Protein AF-A0A415ZKG6-F1 (afdb_monomer_lite)

pLDDT: mean 84.82, std 11.33, range [47.25, 97.62]

Structure (mmCIF, N/CA/C/O backbone):
data_AF-A0A415ZKG6-F1
#
_entry.id   AF-A0A415ZKG6-F1
#
loop_
_atom_site.group_PDB
_atom_site.id
_atom_site.type_symbol
_atom_site.label_atom_id
_atom_site.label_alt_id
_atom_site.label_comp_id
_atom_site.label_asym_id
_atom_site.label_entity_id
_atom_site.label_seq_id
_atom_site.pdbx_PDB_ins_code
_atom_site.Cartn_x
_atom_site.Cartn_y
_atom_site.Cartn_z
_atom_site.occupancy
_atom_site.B_iso_or_equiv
_atom_site.auth_seq_id
_atom_site.auth_comp_id
_atom_site.auth_asym_id
_atom_site.auth_atom_id
_atom_site.pdbx_PDB_model_num
ATOM 1 N N . MET A 1 1 ? 4.457 -7.618 -29.902 1.00 51.00 1 MET A N 1
ATOM 2 C CA . MET A 1 1 ? 4.113 -7.244 -28.510 1.00 51.00 1 MET A CA 1
ATOM 3 C C . MET A 1 1 ? 5.243 -7.467 -27.505 1.00 51.00 1 MET A C 1
ATOM 5 O O . MET A 1 1 ? 5.682 -6.489 -26.926 1.00 51.00 1 MET A O 1
ATOM 9 N N . LYS A 1 2 ? 5.796 -8.680 -27.326 1.00 61.81 2 LYS A N 1
ATOM 10 C CA . LYS A 1 2 ? 6.786 -8.965 -26.253 1.00 61.81 2 LYS A CA 1
ATOM 11 C C . LYS A 1 2 ? 8.113 -8.174 -26.290 1.00 61.81 2 LYS A C 1
ATOM 13 O O . LYS A 1 2 ? 8.768 -8.069 -25.261 1.00 61.81 2 LYS A O 1
ATOM 18 N N . ARG A 1 3 ? 8.549 -7.654 -27.445 1.00 65.88 3 ARG A N 1
ATOM 19 C CA . ARG A 1 3 ? 9.832 -6.926 -27.570 1.00 65.88 3 ARG A CA 1
ATOM 20 C C . ARG A 1 3 ? 9.743 -5.468 -27.107 1.00 65.88 3 ARG A C 1
ATOM 22 O O . ARG A 1 3 ? 10.688 -4.989 -26.495 1.00 65.88 3 ARG A O 1
ATOM 29 N N . GLU A 1 4 ? 8.612 -4.813 -27.361 1.00 70.00 4 GLU A N 1
ATOM 30 C CA . GLU A 1 4 ? 8.400 -3.403 -27.008 1.00 70.00 4 GLU A CA 1
ATOM 31 C C . GLU A 1 4 ? 8.212 -3.233 -25.498 1.00 70.00 4 GLU A C 1
ATOM 33 O O . GLU A 1 4 ? 8.915 -2.447 -24.874 1.00 70.00 4 GLU A O 1
ATOM 38 N N . LEU A 1 5 ? 7.386 -4.087 -24.886 1.00 67.31 5 LEU A N 1
ATOM 39 C CA . LEU A 1 5 ? 7.178 -4.113 -23.434 1.00 67.31 5 LEU A CA 1
ATOM 40 C C . LEU A 1 5 ? 8.479 -4.356 -22.653 1.00 67.31 5 LEU A C 1
ATOM 42 O O . LEU A 1 5 ? 8.726 -3.721 -21.635 1.00 67.31 5 LEU A O 1
ATOM 46 N N . LYS A 1 6 ? 9.363 -5.230 -23.155 1.00 73.69 6 LYS A N 1
ATOM 47 C CA . LYS A 1 6 ? 10.682 -5.465 -22.541 1.00 73.69 6 LYS A CA 1
ATOM 48 C C . LYS A 1 6 ? 11.605 -4.250 -22.620 1.00 73.69 6 LYS A C 1
ATOM 50 O O . LYS A 1 6 ? 12.440 -4.071 -21.740 1.00 73.69 6 LYS A O 1
ATOM 55 N N . LYS A 1 7 ? 11.504 -3.458 -23.688 1.00 80.06 7 LYS A N 1
ATOM 56 C CA . LYS A 1 7 ? 12.289 -2.232 -23.846 1.00 80.06 7 LYS A CA 1
ATOM 57 C C . LYS A 1 7 ? 11.784 -1.156 -22.880 1.00 80.06 7 LYS A C 1
ATOM 59 O O . LYS A 1 7 ? 12.588 -0.610 -22.137 1.00 80.06 7 LYS A O 1
ATOM 64 N N . GLN A 1 8 ? 10.467 -0.956 -22.829 1.00 75.81 8 GLN A N 1
ATOM 65 C CA . GLN A 1 8 ? 9.815 -0.027 -21.902 1.00 75.81 8 GLN A CA 1
ATOM 66 C C . GLN A 1 8 ? 10.107 -0.370 -20.436 1.00 75.81 8 GLN A C 1
ATOM 68 O O . GLN A 1 8 ? 10.462 0.515 -19.667 1.00 75.81 8 GLN A O 1
ATOM 73 N N . LEU A 1 9 ? 10.051 -1.654 -20.057 1.00 77.62 9 LEU A N 1
ATOM 74 C CA . LEU A 1 9 ? 10.433 -2.104 -18.713 1.00 77.62 9 LEU A CA 1
ATOM 75 C C . LEU A 1 9 ? 11.864 -1.682 -18.355 1.00 77.62 9 LEU A C 1
ATOM 77 O O . LEU A 1 9 ? 12.083 -1.095 -17.302 1.00 77.62 9 LEU A O 1
ATOM 81 N N . LYS A 1 10 ? 12.837 -1.925 -19.241 1.00 81.81 10 LYS A N 1
ATOM 82 C CA . LYS A 1 10 ? 14.233 -1.537 -18.987 1.00 81.81 10 LYS A CA 1
ATOM 83 C C . LYS A 1 10 ? 14.407 -0.027 -18.836 1.00 81.81 10 LYS A C 1
ATOM 85 O O . LYS A 1 10 ? 15.197 0.411 -18.007 1.00 81.81 10 LYS A O 1
ATOM 90 N N . GLU A 1 11 ? 13.691 0.761 -19.635 1.00 84.69 11 GLU A N 1
ATOM 91 C CA . GLU A 1 11 ? 13.703 2.224 -19.534 1.00 84.69 11 GLU A CA 1
ATOM 92 C C . GLU A 1 11 ? 13.110 2.695 -18.196 1.00 84.69 11 GLU A C 1
ATOM 94 O O . GLU A 1 11 ? 13.699 3.550 -17.538 1.00 84.69 11 GLU A O 1
ATOM 99 N N . LEU A 1 12 ? 12.005 2.088 -17.745 1.00 81.69 12 LEU A N 1
ATOM 100 C CA . LEU A 1 12 ? 11.383 2.378 -16.449 1.00 81.69 12 LEU A CA 1
ATOM 101 C C . LEU A 1 12 ? 12.273 1.967 -15.267 1.00 81.69 12 LEU A C 1
ATOM 103 O O . LEU A 1 12 ? 12.449 2.756 -14.343 1.00 81.69 12 LEU A O 1
ATOM 107 N N . GLN A 1 13 ? 12.894 0.785 -15.311 1.00 83.25 13 GLN A N 1
ATOM 108 C CA . GLN A 1 13 ? 13.848 0.330 -14.289 1.00 83.25 13 GLN A CA 1
ATOM 109 C C . GLN A 1 13 ? 15.066 1.253 -14.185 1.00 83.25 13 GLN A C 1
ATOM 111 O O . GLN A 1 13 ? 15.547 1.525 -13.088 1.00 83.25 13 GLN A O 1
ATOM 116 N N . ALA A 1 14 ? 15.555 1.761 -15.320 1.00 86.06 14 ALA A N 1
ATOM 117 C CA . ALA A 1 14 ? 16.654 2.718 -15.341 1.00 86.06 14 ALA A CA 1
ATOM 118 C C . ALA A 1 14 ? 16.239 4.101 -14.809 1.00 86.06 14 ALA A C 1
ATOM 120 O O . ALA A 1 14 ? 17.027 4.752 -14.127 1.00 86.06 14 ALA A O 1
ATOM 121 N N . ALA A 1 15 ? 15.017 4.552 -15.113 1.00 85.56 15 ALA A N 1
ATOM 122 C CA . ALA A 1 15 ? 14.493 5.839 -14.655 1.00 85.56 15 ALA A CA 1
ATOM 123 C C . ALA A 1 15 ? 14.139 5.847 -13.157 1.00 85.56 15 ALA A C 1
ATOM 125 O O . ALA A 1 15 ? 14.268 6.883 -12.504 1.00 85.56 15 ALA A O 1
ATOM 126 N N . TYR A 1 16 ? 13.712 4.703 -12.616 1.00 84.44 16 TYR A N 1
ATOM 127 C CA . TYR A 1 16 ? 13.250 4.551 -11.235 1.00 84.44 16 TYR A CA 1
ATOM 128 C C . TYR A 1 16 ? 14.003 3.421 -10.521 1.00 84.44 16 TYR A C 1
ATOM 130 O O . TYR A 1 16 ? 13.415 2.381 -10.199 1.00 84.44 16 TYR A O 1
ATOM 138 N N . PRO A 1 17 ? 15.314 3.602 -10.272 1.00 78.25 17 PRO A N 1
ATOM 139 C CA . PRO A 1 17 ? 16.099 2.606 -9.562 1.00 78.25 17 PRO A CA 1
ATOM 140 C C . PRO A 1 17 ? 15.516 2.392 -8.158 1.00 78.25 17 PRO A C 1
ATOM 142 O O . PRO A 1 17 ? 15.133 3.346 -7.484 1.00 78.25 17 PRO A O 1
ATOM 145 N N . ASN A 1 18 ? 15.471 1.139 -7.701 1.00 81.94 18 ASN A N 1
ATOM 146 C CA . ASN A 1 18 ? 14.907 0.718 -6.406 1.00 81.94 18 ASN A CA 1
ATOM 147 C C . ASN A 1 18 ? 13.372 0.775 -6.286 1.00 81.94 18 ASN A C 1
ATOM 149 O O . ASN A 1 18 ? 12.842 0.610 -5.187 1.00 81.94 18 ASN A O 1
ATOM 153 N N . SER A 1 19 ? 12.631 0.992 -7.377 1.00 81.88 19 SER A N 1
ATOM 154 C CA . SER A 1 19 ? 11.177 0.819 -7.343 1.00 81.88 19 SER A CA 1
ATOM 155 C C . SER A 1 19 ? 10.795 -0.664 -7.287 1.00 81.88 19 SER A C 1
ATOM 157 O O . SER A 1 19 ? 11.250 -1.466 -8.099 1.00 81.88 19 SER A O 1
ATOM 159 N N . TYR A 1 20 ? 9.898 -1.011 -6.361 1.00 80.62 20 TYR A N 1
ATOM 160 C CA . TYR A 1 20 ? 9.322 -2.356 -6.252 1.00 80.62 20 TYR A CA 1
ATOM 161 C C . TYR A 1 20 ? 8.254 -2.641 -7.320 1.00 80.62 20 TYR A C 1
ATOM 163 O O . TYR A 1 20 ? 7.836 -3.785 -7.475 1.00 80.62 20 TYR A O 1
ATOM 171 N N . MET A 1 21 ? 7.831 -1.622 -8.074 1.00 77.38 21 MET A N 1
ATOM 172 C CA . MET A 1 21 ? 6.844 -1.758 -9.147 1.00 77.38 21 MET A CA 1
ATOM 173 C C . MET A 1 21 ? 7.411 -2.440 -10.395 1.00 77.38 21 MET A C 1
ATOM 175 O O . MET A 1 21 ? 6.643 -2.897 -11.230 1.00 77.38 21 MET A O 1
ATOM 179 N N . PHE A 1 22 ? 8.734 -2.525 -10.564 1.00 77.19 22 PHE A N 1
ATOM 180 C CA . PHE A 1 22 ? 9.338 -3.037 -11.800 1.00 77.19 22 PHE A CA 1
ATOM 181 C C . PHE A 1 22 ? 10.301 -4.210 -11.539 1.00 77.19 22 PHE A C 1
ATOM 183 O O . PHE A 1 22 ? 11.513 -4.054 -11.718 1.00 77.19 22 PHE A O 1
ATOM 190 N N . PRO A 1 23 ? 9.794 -5.385 -11.116 1.00 69.25 23 PRO A N 1
ATOM 191 C CA . PRO A 1 23 ? 10.637 -6.529 -10.776 1.00 69.25 23 PRO A CA 1
ATOM 192 C C . PRO A 1 23 ? 11.382 -7.098 -11.994 1.00 69.25 23 PRO A C 1
ATOM 194 O O . PRO A 1 23 ? 10.896 -7.063 -13.127 1.00 69.25 23 PRO A O 1
ATOM 197 N N . ASP A 1 24 ? 12.557 -7.681 -11.741 1.00 65.38 24 ASP A N 1
ATOM 198 C CA . ASP A 1 24 ? 13.449 -8.253 -12.765 1.00 65.38 24 ASP A CA 1
ATOM 199 C C . ASP A 1 24 ? 12.815 -9.399 -13.568 1.00 65.38 24 ASP A C 1
ATOM 201 O O . ASP A 1 24 ? 13.162 -9.626 -14.730 1.00 65.38 24 ASP A O 1
ATOM 205 N N . GLU A 1 25 ? 11.861 -10.109 -12.962 1.00 65.75 25 GLU A N 1
ATOM 206 C CA . GLU A 1 25 ? 11.149 -11.238 -13.572 1.00 65.75 25 GLU A CA 1
ATOM 207 C C . GLU A 1 25 ? 10.160 -10.800 -14.671 1.00 65.75 25 GLU A C 1
ATOM 209 O O . GLU A 1 25 ? 9.732 -11.618 -15.490 1.00 65.75 25 GLU A O 1
ATOM 214 N N . GLY A 1 26 ? 9.874 -9.496 -14.761 1.00 62.44 26 GLY A N 1
ATOM 215 C CA . GLY A 1 26 ? 9.021 -8.888 -15.776 1.00 62.44 26 GLY A CA 1
ATOM 216 C C . GLY A 1 26 ? 7.785 -8.209 -15.194 1.00 62.44 26 GLY A C 1
ATOM 217 O O . GLY A 1 26 ? 7.382 -8.462 -14.065 1.00 62.44 26 GLY A O 1
ATOM 218 N N . LEU A 1 27 ? 7.162 -7.345 -15.998 1.00 65.12 27 LEU A N 1
ATOM 219 C CA . LEU A 1 27 ? 5.881 -6.739 -15.645 1.00 65.12 27 LEU A CA 1
ATOM 220 C C . LEU A 1 27 ? 4.749 -7.704 -15.971 1.00 65.12 27 LEU A C 1
ATOM 222 O O . LEU A 1 27 ? 4.626 -8.142 -17.121 1.00 65.12 27 LEU A O 1
ATOM 226 N N . ASP A 1 28 ? 3.906 -7.989 -14.984 1.00 72.50 28 ASP A N 1
ATOM 227 C CA . ASP A 1 28 ? 2.578 -8.515 -15.264 1.00 72.50 28 ASP A CA 1
ATOM 228 C C . ASP A 1 28 ? 1.655 -7.385 -15.769 1.00 72.50 28 ASP A C 1
ATOM 230 O O . ASP A 1 28 ? 1.915 -6.191 -15.589 1.00 72.50 28 ASP A O 1
ATOM 234 N N . GLU A 1 29 ? 0.589 -7.758 -16.474 1.00 75.12 29 GLU A N 1
ATOM 235 C CA . GLU A 1 29 ? -0.346 -6.800 -17.075 1.00 75.12 29 GLU A CA 1
ATOM 236 C C . GLU A 1 29 ? -1.065 -5.948 -16.012 1.00 75.12 29 GLU A C 1
ATOM 238 O O . GLU A 1 29 ? -1.303 -4.760 -16.232 1.00 75.12 29 GLU A O 1
ATOM 243 N N . ALA A 1 30 ? -1.336 -6.508 -14.829 1.00 77.44 30 ALA A N 1
ATOM 244 C CA . ALA A 1 30 ? -1.983 -5.793 -13.732 1.00 77.44 30 ALA A CA 1
ATOM 245 C C . ALA A 1 30 ? -1.086 -4.677 -13.171 1.00 77.44 30 ALA A C 1
ATOM 247 O O . ALA A 1 30 ? -1.547 -3.560 -12.954 1.00 77.44 30 ALA A O 1
ATOM 248 N N . CYS A 1 31 ? 0.207 -4.943 -13.022 1.00 77.38 31 CYS A N 1
ATOM 249 C CA . CYS A 1 31 ? 1.228 -3.994 -12.608 1.00 77.38 31 CYS A CA 1
ATOM 250 C C . CYS A 1 31 ? 1.358 -2.842 -13.610 1.00 77.38 31 CYS A C 1
ATOM 252 O O . CYS A 1 31 ? 1.374 -1.677 -13.215 1.00 77.38 31 CYS A O 1
ATOM 254 N N . ILE A 1 32 ? 1.359 -3.149 -14.913 1.00 76.44 32 ILE A N 1
ATOM 255 C CA . ILE A 1 32 ? 1.371 -2.130 -15.974 1.00 76.44 32 ILE A CA 1
ATOM 256 C C . ILE A 1 32 ? 0.144 -1.223 -15.861 1.00 76.44 32 ILE A C 1
ATOM 258 O O . ILE A 1 32 ? 0.274 0.002 -15.898 1.00 76.44 32 ILE A O 1
ATOM 262 N N . HIS A 1 33 ? -1.047 -1.805 -15.712 1.00 78.25 33 HIS A N 1
ATOM 263 C CA . HIS A 1 33 ? -2.278 -1.033 -15.576 1.00 78.25 33 HIS A CA 1
ATOM 264 C C . HIS A 1 33 ? -2.290 -0.175 -14.312 1.00 78.25 33 HIS A C 1
ATOM 266 O O . HIS A 1 33 ? -2.643 1.001 -14.387 1.00 78.25 33 HIS A O 1
ATOM 272 N N . TYR A 1 34 ? -1.860 -0.734 -13.184 1.00 82.38 34 TYR A N 1
ATOM 273 C CA . TYR A 1 34 ? -1.768 -0.029 -11.911 1.00 82.38 34 TYR A CA 1
ATOM 274 C C . TYR A 1 34 ? -0.789 1.150 -11.989 1.00 82.38 34 TYR A C 1
ATOM 276 O O . TYR A 1 34 ? -1.114 2.261 -11.573 1.00 82.38 34 TYR A O 1
ATOM 284 N N . PHE A 1 35 ? 0.382 0.936 -12.597 1.00 79.88 35 PHE A N 1
ATOM 285 C CA . PHE A 1 35 ? 1.371 1.983 -12.838 1.00 79.88 35 PHE A CA 1
ATOM 286 C C . PHE A 1 35 ? 0.811 3.112 -13.706 1.00 79.88 35 PHE A C 1
ATOM 288 O O . PHE A 1 35 ? 0.929 4.284 -13.348 1.00 79.88 35 PHE A O 1
ATOM 295 N N . TYR A 1 36 ? 0.189 2.781 -14.839 1.00 76.25 36 TYR A N 1
ATOM 296 C CA . TYR A 1 36 ? -0.333 3.799 -15.746 1.00 76.25 36 TYR A CA 1
ATOM 297 C C . TYR A 1 36 ? -1.523 4.563 -15.160 1.00 76.25 36 TYR A C 1
ATOM 299 O O . TYR A 1 36 ? -1.559 5.787 -15.293 1.00 76.25 36 TYR A O 1
ATOM 307 N N . ASP A 1 37 ? -2.463 3.891 -14.488 1.00 79.12 37 ASP A N 1
ATOM 308 C CA . ASP A 1 37 ? -3.582 4.569 -13.820 1.00 79.12 37 ASP A CA 1
ATOM 309 C C . ASP A 1 37 ? -3.096 5.471 -12.675 1.00 79.12 37 ASP A C 1
ATOM 311 O O . ASP A 1 37 ? -3.493 6.635 -12.584 1.00 79.12 37 ASP A O 1
ATOM 315 N N . GLY A 1 38 ? -2.166 4.975 -11.855 1.00 74.81 38 GLY A N 1
ATOM 316 C CA . GLY A 1 38 ? -1.603 5.725 -10.738 1.00 74.81 38 GLY A CA 1
ATOM 317 C C . GLY A 1 38 ? -0.748 6.924 -11.163 1.00 74.81 38 GLY A C 1
ATOM 318 O O . GLY A 1 38 ? -0.826 7.979 -10.541 1.00 74.81 38 GLY A O 1
ATOM 319 N N . LEU A 1 39 ? 0.059 6.808 -12.223 1.00 71.88 39 LEU A N 1
ATOM 320 C CA . LEU A 1 39 ? 1.015 7.861 -12.597 1.00 71.88 39 LEU A CA 1
ATOM 321 C C . LEU A 1 39 ? 0.495 8.827 -13.669 1.00 71.88 39 LEU A C 1
ATOM 323 O O . LEU A 1 39 ? 0.798 10.020 -13.640 1.00 71.88 39 LEU A O 1
ATOM 327 N N . LEU A 1 40 ? -0.234 8.309 -14.660 1.00 67.81 40 LEU A N 1
ATOM 328 C CA . LEU A 1 40 ? -0.698 9.078 -15.822 1.00 67.81 40 LEU A CA 1
ATOM 329 C C . LEU A 1 40 ? -2.215 9.283 -15.835 1.00 67.81 40 LEU A C 1
ATOM 331 O O . LEU A 1 40 ? -2.688 10.163 -16.555 1.00 67.81 40 LEU A O 1
ATOM 335 N N . GLY A 1 41 ? -2.953 8.487 -15.061 1.00 69.88 41 GLY A N 1
ATOM 336 C CA . GLY A 1 41 ? -4.397 8.577 -14.896 1.00 69.88 41 GLY A CA 1
ATOM 337 C C . GLY A 1 41 ? -4.797 9.378 -13.660 1.00 69.88 41 GLY A C 1
ATOM 338 O O . GLY A 1 41 ? -4.298 10.476 -13.408 1.00 69.88 41 GLY A O 1
ATOM 339 N N . SER A 1 42 ? -5.725 8.818 -12.891 1.00 65.81 42 SER A N 1
ATOM 340 C CA . SER A 1 42 ? -6.380 9.480 -11.758 1.00 65.81 42 SER A CA 1
ATOM 341 C C . SER A 1 42 ? -5.426 9.851 -10.615 1.00 65.81 42 SER A C 1
ATOM 343 O O . SER A 1 42 ? -5.684 10.798 -9.874 1.00 65.81 42 SER A O 1
ATOM 345 N N . GLY A 1 43 ? -4.288 9.165 -10.491 1.00 62.50 43 GLY A N 1
ATOM 346 C CA . GLY A 1 43 ? -3.296 9.485 -9.469 1.00 62.50 43 GLY A CA 1
ATOM 347 C C . GLY A 1 43 ? -2.407 10.701 -9.783 1.00 62.50 43 GLY A C 1
ATOM 348 O O . GLY A 1 43 ? -1.885 11.339 -8.863 1.00 62.50 43 GLY A O 1
ATOM 349 N N . LYS A 1 44 ? -2.305 11.105 -11.059 1.00 72.25 44 LYS A N 1
ATOM 350 C CA . LYS A 1 44 ? -1.519 12.275 -11.494 1.00 72.25 44 LYS A CA 1
ATOM 351 C C . LYS A 1 44 ? -1.998 13.575 -10.847 1.00 72.25 44 LYS A C 1
ATOM 353 O O . LYS A 1 44 ? -1.189 14.451 -10.544 1.00 72.25 44 LYS A O 1
ATOM 358 N N . GLU A 1 45 ? -3.303 13.692 -10.618 1.00 77.50 45 GLU A N 1
ATOM 359 C CA . GLU A 1 45 ? -3.936 14.868 -10.005 1.00 77.50 45 GLU A CA 1
ATOM 360 C C . GLU A 1 45 ? -3.429 15.139 -8.581 1.00 77.50 45 GLU A C 1
ATOM 362 O O . GLU A 1 45 ? -3.507 16.267 -8.097 1.00 77.50 45 GLU A O 1
ATOM 367 N N . TYR A 1 46 ? -2.852 14.125 -7.933 1.00 77.19 46 TYR A N 1
ATOM 368 C CA . TYR A 1 46 ? -2.345 14.196 -6.566 1.00 77.19 46 TYR A CA 1
ATOM 369 C C . TYR A 1 46 ? -0.819 14.359 -6.488 1.00 77.19 46 TYR A C 1
ATOM 371 O O . TYR A 1 46 ? -0.268 14.381 -5.386 1.00 77.19 46 TYR A O 1
ATOM 379 N N . GLY A 1 47 ? -0.131 14.497 -7.631 1.00 78.00 47 GLY A N 1
ATOM 380 C CA . GLY A 1 47 ? 1.316 14.737 -7.684 1.00 78.00 47 GLY A CA 1
ATOM 381 C C . GLY A 1 47 ? 2.163 13.579 -7.152 1.00 78.00 47 GLY A C 1
ATOM 382 O O . GLY A 1 47 ? 3.251 13.817 -6.633 1.00 78.00 47 GLY A O 1
ATOM 383 N N . MET A 1 48 ? 1.655 12.346 -7.241 1.00 81.88 48 MET A N 1
ATOM 384 C CA . MET A 1 48 ? 2.340 11.157 -6.733 1.00 81.88 48 MET A CA 1
ATOM 385 C C . MET A 1 48 ? 3.594 10.824 -7.547 1.00 81.88 48 MET A C 1
ATOM 387 O O . MET A 1 48 ? 3.604 10.893 -8.778 1.00 81.88 48 MET A O 1
ATOM 391 N N . SER A 1 49 ? 4.647 10.423 -6.843 1.00 85.62 49 SER A N 1
ATOM 392 C CA . SER A 1 49 ? 5.852 9.831 -7.414 1.00 85.62 49 SER A CA 1
ATOM 393 C C . SER A 1 49 ? 5.689 8.321 -7.620 1.00 85.62 49 SER A C 1
ATOM 395 O O . SER A 1 49 ? 4.779 7.684 -7.093 1.00 85.62 49 SER A O 1
ATOM 397 N N . VAL A 1 50 ? 6.626 7.708 -8.349 1.00 84.19 50 VAL A N 1
ATOM 398 C CA . VAL A 1 50 ? 6.697 6.239 -8.474 1.00 84.19 50 VAL A CA 1
ATOM 399 C C . VAL A 1 50 ? 6.899 5.555 -7.116 1.00 84.19 50 VAL A C 1
ATOM 401 O O . VAL A 1 50 ? 6.436 4.436 -6.917 1.00 84.19 50 VAL A O 1
ATOM 404 N N . TYR A 1 51 ? 7.562 6.214 -6.164 1.00 87.00 51 TYR A N 1
ATOM 405 C CA . TYR A 1 51 ? 7.788 5.648 -4.834 1.00 87.00 51 TYR A CA 1
ATOM 406 C C . TYR A 1 51 ? 6.520 5.671 -3.980 1.00 87.00 51 TYR A C 1
ATOM 408 O O . TYR A 1 51 ? 6.239 4.677 -3.314 1.00 87.00 51 TYR A O 1
ATOM 416 N N . ASP A 1 52 ? 5.699 6.720 -4.108 1.00 88.81 52 ASP A N 1
ATOM 417 C CA . ASP A 1 52 ? 4.359 6.744 -3.508 1.00 88.81 52 ASP A CA 1
ATOM 418 C C . ASP A 1 52 ? 3.510 5.581 -4.039 1.00 88.81 52 ASP A C 1
ATOM 420 O O . ASP A 1 52 ? 2.775 4.950 -3.284 1.00 88.81 52 ASP A O 1
ATOM 424 N N . LEU A 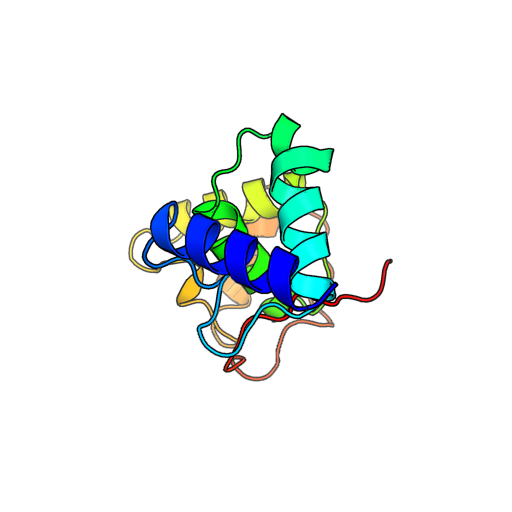1 53 ? 3.643 5.239 -5.329 1.00 88.56 53 LEU A N 1
ATOM 425 C CA . LEU A 1 53 ? 2.941 4.089 -5.902 1.00 88.56 53 LEU A CA 1
ATOM 426 C C . LEU A 1 53 ? 3.395 2.757 -5.294 1.00 88.56 53 LEU A C 1
ATOM 428 O O . LEU A 1 53 ? 2.534 1.909 -5.067 1.00 88.56 53 LEU A O 1
ATOM 432 N N . ASN A 1 54 ? 4.688 2.574 -4.983 1.00 89.44 54 ASN A N 1
ATOM 433 C CA . ASN A 1 54 ? 5.157 1.373 -4.275 1.00 89.44 54 ASN A CA 1
ATOM 434 C C . ASN A 1 54 ? 4.470 1.254 -2.905 1.00 89.44 54 ASN A C 1
ATOM 436 O O . ASN A 1 54 ? 3.945 0.200 -2.550 1.00 89.44 54 ASN A O 1
ATOM 440 N N . GLU A 1 55 ? 4.482 2.343 -2.136 1.00 92.38 55 GLU A N 1
ATOM 441 C CA . GLU A 1 55 ? 3.944 2.391 -0.774 1.00 92.38 55 GLU A CA 1
ATOM 442 C C . GLU A 1 55 ? 2.428 2.192 -0.761 1.00 92.38 55 GLU A C 1
ATOM 444 O O . GLU A 1 55 ? 1.900 1.418 0.038 1.00 92.38 55 GLU A O 1
ATOM 449 N N . ILE A 1 56 ? 1.722 2.818 -1.701 1.00 92.50 56 ILE A N 1
ATOM 450 C CA . ILE A 1 56 ? 0.277 2.658 -1.854 1.00 92.50 56 ILE A CA 1
ATOM 451 C C . ILE A 1 56 ? -0.073 1.246 -2.331 1.00 92.50 56 ILE A C 1
ATOM 453 O O . ILE A 1 56 ? -1.022 0.653 -1.819 1.00 92.50 56 ILE A O 1
ATOM 457 N N . ALA A 1 57 ? 0.688 0.668 -3.267 1.00 91.25 57 ALA A N 1
ATOM 458 C CA . ALA A 1 57 ? 0.474 -0.714 -3.694 1.00 91.25 57 ALA A CA 1
ATOM 459 C C . ALA A 1 57 ? 0.656 -1.687 -2.524 1.00 91.25 57 ALA A C 1
ATOM 461 O O . ALA A 1 57 ? -0.139 -2.615 -2.348 1.00 91.25 57 ALA A O 1
ATOM 462 N N . TRP A 1 58 ? 1.644 -1.439 -1.667 1.00 94.38 58 TRP A N 1
ATOM 463 C CA . TRP A 1 58 ? 1.839 -2.213 -0.451 1.00 94.38 58 TRP A CA 1
ATOM 464 C C . TRP A 1 58 ? 0.696 -2.043 0.559 1.00 94.38 58 TRP A C 1
ATOM 466 O O . TRP A 1 58 ? 0.176 -3.039 1.064 1.00 94.38 58 TRP A O 1
ATOM 476 N N . LEU A 1 59 ? 0.226 -0.815 0.799 1.00 94.69 5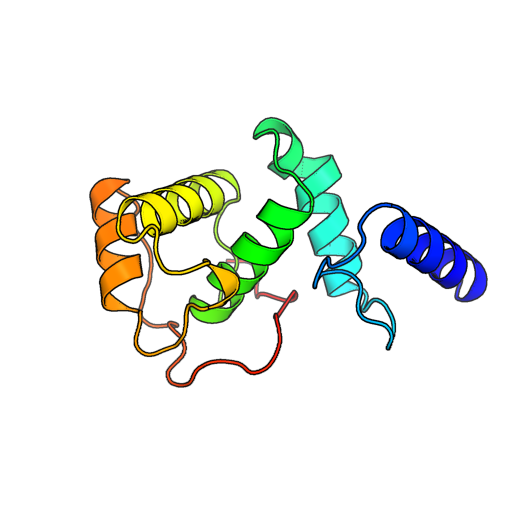9 LEU A N 1
ATOM 477 C CA . LEU A 1 59 ? -0.948 -0.568 1.645 1.00 94.69 59 LEU A CA 1
ATOM 478 C C . LEU A 1 59 ? -2.192 -1.280 1.112 1.00 94.69 59 LEU A C 1
ATOM 480 O O . LEU A 1 59 ? -2.870 -1.961 1.875 1.00 94.69 59 LEU A O 1
ATOM 484 N N . ASN A 1 60 ? -2.461 -1.191 -0.190 1.00 94.00 60 ASN A N 1
ATOM 485 C CA . ASN A 1 60 ? -3.569 -1.901 -0.833 1.00 94.00 60 ASN A CA 1
ATOM 486 C C . ASN A 1 60 ? -3.422 -3.423 -0.684 1.00 94.00 60 ASN A C 1
ATOM 488 O O . ASN A 1 60 ? -4.399 -4.124 -0.425 1.00 94.00 60 ASN A O 1
ATOM 492 N N . THR A 1 61 ? -2.190 -3.933 -0.762 1.00 93.88 61 THR A N 1
ATOM 493 C CA . THR A 1 61 ? -1.882 -5.351 -0.524 1.00 93.88 61 THR A CA 1
ATOM 494 C C . THR A 1 61 ? -2.231 -5.768 0.907 1.00 93.88 61 THR A C 1
ATOM 496 O O . THR A 1 61 ? -2.844 -6.815 1.103 1.00 93.88 61 THR A O 1
ATOM 499 N N . LEU A 1 62 ? -1.906 -4.942 1.907 1.00 95.69 62 LEU A N 1
ATOM 500 C CA . LEU A 1 62 ? -2.270 -5.193 3.305 1.00 95.69 62 LEU A CA 1
ATOM 501 C C . LEU A 1 62 ? -3.773 -5.044 3.566 1.00 95.69 62 LEU A C 1
ATOM 503 O O . LEU A 1 62 ? -4.324 -5.803 4.360 1.00 95.69 62 LEU A O 1
ATOM 507 N N . MET A 1 63 ? -4.439 -4.095 2.905 1.00 95.06 63 MET A N 1
ATOM 508 C CA . MET A 1 63 ? -5.889 -3.897 2.995 1.00 95.06 63 MET A CA 1
ATOM 509 C C . MET A 1 63 ? -6.678 -5.012 2.298 1.00 95.06 63 MET A C 1
ATOM 511 O O . MET A 1 63 ? -7.819 -5.273 2.672 1.00 95.06 63 MET A O 1
ATOM 515 N N . GLY A 1 64 ? -6.086 -5.663 1.295 1.00 92.88 64 GLY A N 1
ATOM 516 C CA . GLY A 1 64 ? -6.726 -6.703 0.490 1.00 92.88 64 GLY A CA 1
ATOM 517 C C . GLY A 1 64 ? -7.662 -6.169 -0.601 1.00 92.88 64 GLY A C 1
ATOM 518 O O . GLY A 1 64 ? -8.405 -6.954 -1.190 1.00 92.88 64 GLY A O 1
ATOM 519 N N . TYR A 1 65 ? -7.653 -4.858 -0.863 1.00 91.88 65 TYR A N 1
ATOM 520 C CA . TYR A 1 65 ? -8.406 -4.195 -1.933 1.00 91.88 65 TYR A CA 1
ATOM 521 C C . TYR A 1 65 ? -7.753 -2.858 -2.316 1.00 91.88 65 TYR A C 1
ATOM 523 O O . TYR A 1 65 ? -6.959 -2.303 -1.554 1.00 91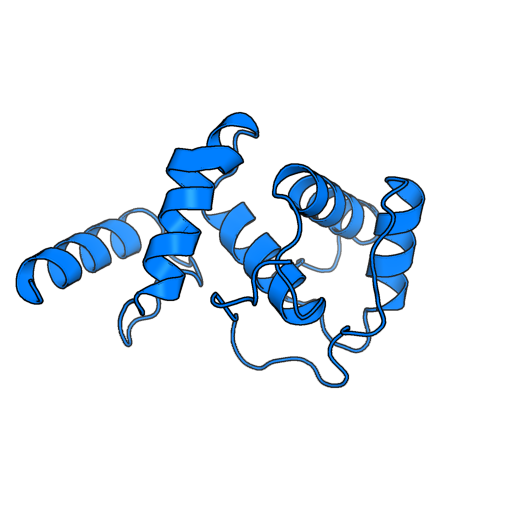.88 65 TYR A O 1
ATOM 531 N N . GLN A 1 66 ? -8.101 -2.329 -3.494 1.00 90.62 66 GLN A N 1
ATOM 532 C CA . GLN A 1 66 ? -7.592 -1.041 -3.963 1.00 90.62 66 GLN A CA 1
ATOM 533 C C . GLN A 1 66 ? -8.366 0.114 -3.320 1.00 90.62 66 GLN A C 1
ATOM 535 O O . GLN A 1 66 ? -9.568 0.277 -3.538 1.00 90.62 66 GLN A O 1
ATOM 540 N N . LEU A 1 67 ? -7.662 0.938 -2.546 1.00 90.69 67 LEU A N 1
ATOM 541 C CA . LEU A 1 67 ? -8.181 2.200 -2.035 1.00 90.69 67 LEU A CA 1
ATOM 542 C C . LEU A 1 67 ? -8.270 3.251 -3.156 1.00 90.69 67 LEU A C 1
ATOM 544 O O . LEU A 1 67 ? -7.434 3.251 -4.066 1.00 90.69 67 LEU A O 1
ATOM 548 N N . PRO A 1 68 ? -9.213 4.207 -3.075 1.00 90.25 68 PRO A N 1
ATOM 549 C CA . PRO A 1 68 ? -9.156 5.411 -3.896 1.00 90.25 68 PRO A CA 1
ATOM 550 C C . PRO A 1 68 ? -7.809 6.125 -3.718 1.00 90.25 68 PRO A C 1
ATOM 552 O O . PRO A 1 68 ? -7.351 6.304 -2.590 1.00 90.25 68 PRO A O 1
ATOM 555 N N . TRP A 1 69 ? -7.188 6.577 -4.812 1.00 88.38 69 TRP A N 1
ATOM 556 C CA . TRP A 1 69 ? -5.830 7.146 -4.796 1.00 88.38 69 TRP A CA 1
ATOM 557 C C . TRP A 1 69 ? -5.637 8.279 -3.786 1.00 88.38 69 TRP A C 1
ATOM 559 O O . TRP A 1 69 ? -4.638 8.313 -3.069 1.00 88.38 69 TRP A O 1
ATOM 569 N N . LYS A 1 70 ? -6.622 9.177 -3.685 1.00 89.44 70 LYS A N 1
ATOM 570 C CA . LYS A 1 70 ? -6.624 10.272 -2.710 1.00 89.44 70 LYS A CA 1
ATOM 571 C C . LYS A 1 70 ? -6.537 9.760 -1.274 1.00 89.44 70 LYS A C 1
ATOM 573 O O . LYS A 1 70 ? -5.733 10.257 -0.489 1.00 89.44 70 LYS A O 1
ATOM 578 N N . ASP A 1 71 ? -7.364 8.775 -0.946 1.00 93.06 71 ASP A N 1
ATOM 579 C CA . ASP A 1 71 ? -7.471 8.227 0.403 1.00 93.06 71 ASP A CA 1
ATOM 580 C C . ASP A 1 71 ? -6.226 7.410 0.744 1.00 93.06 71 ASP A C 1
ATOM 582 O O . ASP A 1 71 ? -5.702 7.521 1.849 1.00 93.06 71 ASP A O 1
ATOM 586 N N . ALA A 1 72 ? -5.700 6.655 -0.225 1.00 92.06 72 ALA A N 1
ATOM 587 C CA . ALA A 1 72 ? -4.466 5.901 -0.070 1.00 92.06 72 ALA A CA 1
ATOM 588 C C . ALA A 1 72 ? -3.260 6.813 0.199 1.00 92.06 72 ALA A C 1
ATOM 590 O O . ALA A 1 72 ? -2.451 6.520 1.075 1.00 92.06 72 ALA A O 1
ATOM 591 N N . LEU A 1 73 ? -3.165 7.945 -0.506 1.00 91.19 73 LEU A N 1
ATOM 592 C CA . LEU A 1 73 ? -2.098 8.922 -0.304 1.00 91.19 73 LEU A CA 1
ATOM 593 C C . LEU A 1 73 ? -2.201 9.620 1.060 1.00 91.19 73 LEU A C 1
ATOM 595 O O . LEU A 1 73 ? -1.187 9.808 1.731 1.00 91.19 73 LEU A O 1
ATOM 599 N N . LEU A 1 74 ? -3.413 9.991 1.490 1.00 93.25 74 LEU A N 1
ATOM 600 C CA . LEU A 1 74 ? -3.642 10.549 2.828 1.00 93.25 74 LEU A CA 1
ATOM 601 C C . LEU A 1 74 ? -3.279 9.539 3.919 1.00 93.25 74 LEU A C 1
ATOM 603 O O . LEU A 1 74 ? -2.613 9.894 4.890 1.00 93.25 74 LEU A O 1
ATOM 607 N N . LEU A 1 75 ? -3.681 8.281 3.737 1.00 94.94 75 LEU A N 1
ATOM 608 C CA . LEU A 1 75 ? -3.379 7.203 4.667 1.00 94.94 75 LEU A CA 1
ATOM 609 C C . LEU A 1 75 ? -1.875 6.921 4.742 1.00 94.94 75 LEU A C 1
ATOM 611 O O . LEU A 1 75 ? -1.362 6.760 5.845 1.00 94.94 75 LEU A O 1
ATOM 615 N N . ASN A 1 76 ? -1.178 6.895 3.599 1.00 93.06 76 ASN A N 1
ATOM 616 C CA . ASN A 1 76 ? 0.275 6.728 3.523 1.00 93.06 76 ASN A CA 1
ATOM 617 C C . ASN A 1 76 ? 0.992 7.799 4.361 1.00 93.06 76 ASN A C 1
ATOM 619 O O . ASN A 1 76 ? 1.710 7.481 5.309 1.00 93.06 76 ASN A O 1
ATOM 623 N N . ARG A 1 77 ? 0.697 9.075 4.083 1.00 92.19 77 ARG A N 1
ATOM 624 C CA . ARG A 1 77 ? 1.288 10.210 4.807 1.00 92.19 77 ARG A CA 1
ATOM 625 C C . ARG A 1 77 ? 1.009 10.143 6.303 1.00 92.19 77 ARG A C 1
ATOM 627 O O . ARG A 1 77 ? 1.921 10.304 7.097 1.00 92.19 77 ARG A O 1
ATOM 634 N N . GLU A 1 78 ? -0.226 9.853 6.698 1.00 95.75 78 GLU A N 1
ATOM 635 C CA . GLU A 1 78 ? -0.573 9.756 8.116 1.00 95.75 78 GLU A CA 1
ATOM 636 C C . GLU A 1 78 ? 0.117 8.572 8.815 1.00 95.75 78 GLU A C 1
ATOM 638 O O . GLU A 1 78 ? 0.495 8.682 9.979 1.00 95.75 78 GLU A O 1
ATOM 643 N N . CYS A 1 79 ? 0.321 7.442 8.128 1.00 94.19 79 CYS A N 1
ATOM 644 C CA . CYS A 1 79 ? 1.091 6.327 8.689 1.00 94.19 79 CYS A CA 1
ATOM 645 C C . CYS A 1 79 ? 2.540 6.739 8.980 1.00 94.19 79 CYS A C 1
ATOM 647 O O . CYS A 1 79 ? 3.060 6.380 10.037 1.00 94.19 79 CYS A O 1
ATOM 649 N N . TRP A 1 80 ? 3.151 7.514 8.080 1.00 91.06 80 TRP A N 1
ATOM 650 C CA . TRP A 1 80 ? 4.483 8.084 8.276 1.00 91.06 80 TRP A CA 1
ATOM 651 C C . TRP A 1 80 ? 4.527 9.089 9.435 1.00 91.06 80 TRP A C 1
ATOM 653 O O . TRP A 1 80 ? 5.418 9.013 10.275 1.00 91.06 80 TRP A O 1
ATOM 663 N N . GLU A 1 81 ? 3.548 9.993 9.530 1.00 92.62 81 GLU A N 1
ATOM 664 C CA . GLU A 1 81 ? 3.472 10.984 10.617 1.00 92.62 81 GLU A CA 1
ATOM 665 C C . GLU A 1 81 ? 3.265 10.340 11.996 1.00 92.62 81 GLU A C 1
ATOM 667 O O . GLU A 1 81 ? 3.814 10.793 12.998 1.00 92.62 81 GLU A O 1
ATOM 672 N N . LEU A 1 82 ? 2.494 9.253 12.072 1.00 92.00 82 LEU A N 1
ATOM 673 C CA . LEU A 1 82 ? 2.290 8.525 13.325 1.00 92.00 82 LEU A CA 1
ATOM 674 C C . LEU A 1 82 ? 3.511 7.705 13.749 1.00 92.00 82 LEU A C 1
ATOM 676 O O . LEU A 1 82 ? 3.615 7.349 14.927 1.00 92.00 82 LEU A O 1
ATOM 680 N N . ASN A 1 83 ? 4.398 7.363 12.814 1.00 88.62 83 ASN A N 1
ATOM 681 C CA . ASN A 1 83 ? 5.603 6.604 13.108 1.00 88.62 83 ASN A CA 1
ATOM 682 C C . ASN A 1 83 ? 6.704 6.846 12.064 1.00 88.62 83 ASN A C 1
ATOM 684 O O . ASN A 1 83 ? 6.873 6.073 11.124 1.00 88.62 83 ASN A O 1
ATOM 688 N N . HIS A 1 84 ? 7.510 7.882 12.294 1.00 84.81 84 HIS A N 1
ATOM 689 C CA . HIS A 1 84 ? 8.643 8.250 11.437 1.00 84.81 84 HIS A CA 1
ATOM 690 C C . HIS A 1 84 ? 9.786 7.219 11.408 1.00 84.81 84 HIS A C 1
ATOM 692 O O . HIS A 1 84 ? 10.765 7.408 10.688 1.00 84.81 84 HIS A O 1
ATOM 698 N N . GLU A 1 85 ? 9.709 6.162 12.219 1.00 82.12 85 GLU A N 1
ATOM 699 C CA . GLU A 1 85 ? 10.729 5.114 12.291 1.00 82.12 85 GLU A CA 1
ATOM 700 C C . GLU A 1 85 ? 10.419 3.921 11.381 1.00 82.12 85 GLU A C 1
ATOM 702 O O . GLU A 1 85 ? 11.259 3.033 11.257 1.00 82.12 85 GLU A O 1
ATOM 707 N N . ILE A 1 86 ? 9.229 3.877 10.766 1.00 80.75 86 ILE A N 1
ATOM 708 C CA . ILE A 1 86 ? 8.816 2.769 9.903 1.00 80.75 86 ILE A CA 1
ATOM 709 C C . ILE A 1 86 ? 8.437 3.275 8.512 1.00 80.75 86 ILE A C 1
ATOM 711 O O . ILE A 1 86 ? 7.536 4.099 8.349 1.00 80.75 86 ILE A O 1
ATOM 715 N N . SER A 1 87 ? 9.108 2.757 7.482 1.00 86.44 87 SER A N 1
ATOM 716 C CA . SER A 1 87 ? 8.652 2.969 6.106 1.00 86.44 87 SER A CA 1
ATOM 717 C C . SER A 1 87 ? 7.313 2.264 5.907 1.00 86.44 87 SER A C 1
ATOM 719 O O . SER A 1 87 ? 7.074 1.188 6.460 1.00 86.44 87 SER A O 1
ATOM 721 N N . VAL A 1 88 ? 6.435 2.810 5.060 1.00 88.88 88 VAL A N 1
ATOM 722 C CA . VAL A 1 88 ? 5.186 2.117 4.727 1.00 88.88 88 VAL A CA 1
ATOM 723 C C . VAL A 1 88 ? 5.446 0.726 4.154 1.00 88.88 88 VAL A C 1
ATOM 725 O O . VAL A 1 88 ? 4.716 -0.202 4.492 1.00 88.88 88 VAL A O 1
ATOM 728 N N . LEU A 1 89 ? 6.536 0.530 3.408 1.00 91.69 89 LEU A N 1
ATOM 729 C CA . LEU A 1 89 ? 6.942 -0.781 2.887 1.00 91.69 89 LEU A CA 1
ATOM 730 C C . LEU A 1 89 ? 7.334 -1.797 3.977 1.00 91.69 89 LEU A C 1
ATOM 732 O O . LEU A 1 89 ? 7.378 -2.994 3.713 1.00 91.69 89 LEU A O 1
ATOM 736 N N . GLU A 1 90 ? 7.578 -1.350 5.209 1.00 92.75 90 GLU A N 1
ATOM 737 C CA . GLU A 1 90 ? 7.873 -2.201 6.370 1.00 92.75 90 GLU A CA 1
ATOM 738 C C . GLU A 1 90 ? 6.614 -2.527 7.196 1.00 92.75 90 GLU A C 1
ATOM 740 O O . GLU A 1 90 ? 6.656 -3.302 8.165 1.00 92.75 90 GLU A O 1
ATOM 745 N N . LEU A 1 91 ? 5.457 -1.968 6.816 1.00 94.56 91 LEU A N 1
ATOM 746 C CA . LEU A 1 91 ? 4.180 -2.348 7.406 1.00 94.56 91 LEU A CA 1
ATOM 747 C C . LEU A 1 91 ? 3.873 -3.823 7.128 1.00 94.56 91 LEU A C 1
ATOM 749 O O . LEU A 1 91 ? 4.303 -4.419 6.150 1.00 94.56 91 LEU A O 1
ATOM 753 N N . GLY A 1 92 ? 3.101 -4.428 8.023 1.00 95.44 92 GLY A N 1
ATOM 754 C CA . GLY A 1 92 ? 2.805 -5.855 7.991 1.00 95.44 92 GLY A CA 1
ATOM 755 C C . GLY A 1 92 ? 1.560 -6.155 8.806 1.00 95.44 92 GLY A C 1
ATOM 756 O O . GLY A 1 92 ? 0.970 -5.245 9.394 1.00 95.44 92 GLY A O 1
ATOM 757 N N . ALA A 1 93 ? 1.178 -7.429 8.907 1.00 95.88 93 ALA A N 1
ATOM 758 C CA . ALA A 1 93 ? -0.071 -7.825 9.566 1.00 95.88 93 ALA A CA 1
ATOM 759 C C . ALA A 1 93 ? -0.190 -7.289 11.007 1.00 95.88 93 ALA A C 1
ATOM 761 O O . ALA A 1 93 ? -1.255 -6.823 11.417 1.00 9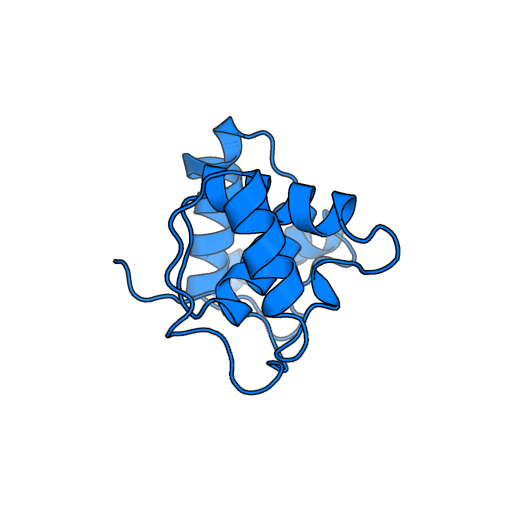5.88 93 ALA A O 1
ATOM 762 N N . LYS A 1 94 ? 0.931 -7.248 11.745 1.00 96.00 94 LYS A N 1
ATOM 763 C CA . LYS A 1 94 ? 1.006 -6.729 13.124 1.00 96.00 94 LYS A CA 1
ATOM 764 C C . LYS A 1 94 ? 0.697 -5.230 13.252 1.00 96.00 94 LYS A C 1
ATOM 766 O O . LYS A 1 94 ? 0.350 -4.766 14.334 1.00 96.00 94 LYS A O 1
ATOM 771 N N . HIS A 1 95 ? 0.809 -4.470 12.164 1.00 96.81 95 HIS A N 1
ATOM 772 C CA . HIS A 1 95 ? 0.681 -3.012 12.160 1.00 96.81 95 HIS A CA 1
ATOM 773 C C . HIS A 1 95 ? -0.752 -2.516 11.901 1.00 96.81 95 HIS A C 1
ATOM 775 O O . HIS A 1 95 ? -0.970 -1.311 11.791 1.00 96.81 95 HIS A O 1
ATOM 781 N N . LYS A 1 96 ? -1.754 -3.410 11.896 1.00 96.75 96 LYS A N 1
ATOM 782 C CA . LYS A 1 96 ? -3.177 -3.071 11.698 1.00 96.75 96 LYS A CA 1
ATOM 783 C C . LYS A 1 96 ? -3.643 -1.879 12.539 1.00 96.75 96 LYS A C 1
ATOM 785 O O . LYS A 1 96 ? -4.318 -0.986 12.040 1.00 96.75 96 LYS A O 1
ATOM 790 N N . LYS A 1 97 ? -3.262 -1.839 13.822 1.00 96.88 97 LYS A N 1
ATOM 791 C CA . LYS A 1 97 ? -3.680 -0.779 14.755 1.00 96.88 97 LYS A CA 1
ATOM 792 C C . LYS A 1 97 ? -3.147 0.605 14.362 1.00 96.88 97 LYS A C 1
ATOM 794 O O . LYS A 1 97 ? -3.852 1.595 14.559 1.00 96.88 97 LYS A O 1
ATOM 799 N N . LEU A 1 98 ? -1.934 0.674 13.811 1.00 96.19 98 LEU A N 1
ATOM 800 C CA . LEU A 1 98 ? -1.345 1.924 13.328 1.00 96.19 98 LEU A CA 1
ATOM 801 C C . LEU A 1 98 ? -2.159 2.459 12.148 1.00 96.19 98 LEU A C 1
ATOM 803 O O . LEU A 1 98 ? -2.620 3.595 12.194 1.00 96.19 98 LEU A O 1
ATOM 807 N N . VAL A 1 99 ? -2.461 1.602 11.170 1.00 96.62 99 VAL A N 1
ATOM 808 C CA . VAL A 1 99 ? -3.242 1.989 9.983 1.00 96.62 99 VAL A CA 1
ATOM 809 C C . VAL A 1 99 ? -4.690 2.344 10.337 1.00 96.62 99 VAL A C 1
ATOM 811 O O . VAL A 1 99 ? -5.234 3.312 9.815 1.00 96.62 99 VAL A O 1
ATOM 814 N N . MET A 1 100 ? -5.310 1.642 11.292 1.00 97.38 100 MET A N 1
ATOM 815 C CA . MET A 1 100 ? -6.628 2.025 11.819 1.00 97.38 100 MET A CA 1
ATOM 816 C C . MET A 1 100 ? -6.611 3.408 12.481 1.00 97.38 100 MET A C 1
ATOM 818 O O . MET A 1 100 ? -7.567 4.173 12.347 1.00 97.38 100 MET A O 1
ATOM 822 N N . THR A 1 101 ? -5.537 3.733 13.204 1.00 97.38 101 THR A N 1
ATOM 823 C CA . THR A 1 101 ? -5.374 5.050 13.834 1.00 97.38 101 THR A CA 1
ATOM 824 C C . THR A 1 101 ? -5.198 6.132 12.773 1.00 97.38 101 THR A C 1
ATOM 826 O O . THR A 1 101 ? -5.887 7.149 12.832 1.00 97.38 101 THR A O 1
ATOM 829 N N . ALA A 1 102 ? -4.374 5.870 11.756 1.00 96.94 102 ALA A N 1
ATOM 830 C CA . ALA A 1 102 ? -4.180 6.768 10.626 1.00 96.94 102 ALA A CA 1
ATOM 831 C C . ALA A 1 102 ? -5.497 7.050 9.881 1.00 96.94 102 ALA A C 1
ATOM 833 O O . ALA A 1 102 ? -5.887 8.202 9.687 1.00 96.94 102 ALA A O 1
ATOM 834 N N . ALA A 1 103 ? -6.255 5.997 9.556 1.00 97.31 103 ALA A N 1
ATOM 835 C CA . ALA A 1 103 ? -7.561 6.119 8.913 1.00 97.31 103 ALA A CA 1
ATOM 836 C C . ALA A 1 103 ? -8.533 6.967 9.746 1.00 97.31 103 ALA A C 1
ATOM 838 O O . ALA A 1 103 ? -9.228 7.829 9.208 1.00 97.31 103 ALA A O 1
ATOM 839 N N . LYS A 1 104 ? -8.545 6.783 11.073 1.00 97.31 104 LYS A N 1
ATOM 840 C CA . LYS A 1 104 ? -9.380 7.574 11.984 1.00 97.31 104 LYS A CA 1
ATOM 841 C C . LYS A 1 104 ? -8.992 9.056 11.986 1.00 97.31 104 LYS A C 1
ATOM 843 O O . LYS A 1 104 ? -9.888 9.898 11.931 1.00 97.31 104 LYS A O 1
ATOM 848 N N . ASN A 1 105 ? -7.699 9.378 12.034 1.00 97.62 105 ASN A N 1
ATOM 849 C CA . ASN A 1 105 ? -7.214 10.764 12.018 1.00 97.62 105 ASN A CA 1
ATOM 850 C C . ASN A 1 105 ? -7.594 11.479 10.716 1.00 97.62 105 ASN A C 1
ATOM 852 O O . ASN A 1 105 ? -8.061 12.618 10.742 1.00 97.62 105 ASN A O 1
ATOM 856 N N . GLN A 1 106 ? -7.511 10.760 9.598 1.00 96.81 106 GLN A N 1
ATOM 857 C CA . GLN A 1 106 ? -7.900 11.247 8.275 1.00 96.81 106 GLN A CA 1
ATOM 858 C C . GLN A 1 106 ? -9.414 11.152 8.003 1.00 96.81 106 GLN A C 1
ATOM 860 O O . GLN A 1 106 ? -9.873 11.520 6.924 1.00 96.81 106 GLN A O 1
ATOM 865 N N . LYS A 1 107 ? -10.214 10.698 8.983 1.00 96.81 107 LYS A N 1
ATOM 866 C CA . LYS A 1 107 ? -11.675 10.506 8.878 1.00 96.81 107 LYS A CA 1
ATOM 867 C C . LYS A 1 107 ? -12.087 9.593 7.710 1.00 96.81 107 LYS A C 1
ATOM 869 O O . LYS A 1 107 ? -13.170 9.754 7.150 1.00 96.81 107 LYS A O 1
ATOM 874 N N . LEU A 1 108 ? -11.239 8.626 7.369 1.00 95.56 108 LEU A N 1
ATOM 875 C CA . LEU A 1 108 ? -11.484 7.632 6.329 1.00 95.56 108 LEU A CA 1
ATOM 876 C C . LEU A 1 108 ? -12.319 6.474 6.888 1.00 95.56 108 LEU A C 1
ATOM 878 O O . LEU A 1 108 ? -12.007 5.912 7.940 1.00 95.56 108 LEU A O 1
ATOM 882 N N . GLN A 1 109 ? -13.375 6.094 6.168 1.00 93.50 109 GLN A N 1
ATOM 883 C CA . GLN A 1 109 ? -14.184 4.915 6.481 1.00 93.50 109 GLN A CA 1
ATOM 884 C C . GLN A 1 109 ? -13.663 3.721 5.678 1.00 93.50 109 GLN A C 1
ATOM 886 O O . GLN A 1 109 ? -14.074 3.504 4.542 1.00 93.50 109 GLN A O 1
ATOM 891 N N . LEU A 1 110 ? -12.719 2.979 6.259 1.00 94.56 110 LEU A N 1
ATOM 892 C CA . LEU A 1 110 ? -12.076 1.833 5.611 1.00 94.56 110 LEU A CA 1
ATOM 893 C C . LEU A 1 110 ? -12.576 0.509 6.191 1.00 94.56 110 LEU A C 1
ATOM 895 O O . LEU A 1 110 ? -12.810 0.403 7.399 1.00 94.56 110 LEU A O 1
ATOM 899 N N . ASP A 1 111 ? -12.685 -0.511 5.340 1.00 93.69 111 ASP A N 1
ATOM 900 C CA . ASP A 1 111 ? -13.017 -1.865 5.768 1.00 93.69 111 ASP A CA 1
ATOM 901 C C . ASP A 1 111 ? -11.744 -2.644 6.113 1.00 93.69 111 ASP A C 1
ATOM 903 O O . ASP A 1 111 ? -10.957 -3.030 5.256 1.00 93.69 111 ASP A O 1
ATOM 907 N N . PHE A 1 112 ? -11.550 -2.915 7.399 1.00 95.62 112 PHE A N 1
ATOM 908 C CA . PHE A 1 112 ? -10.417 -3.696 7.887 1.00 95.62 112 PHE A CA 1
ATOM 909 C C . PHE A 1 112 ? -10.721 -5.197 8.018 1.00 95.62 112 PHE A C 1
ATOM 911 O O . PHE A 1 112 ? -9.903 -5.931 8.587 1.00 95.62 112 PHE A O 1
ATOM 918 N N . SER A 1 113 ? -11.877 -5.672 7.542 1.00 94.75 113 SER A N 1
ATOM 919 C CA . SER A 1 113 ? -12.236 -7.096 7.543 1.00 94.75 113 SER A CA 1
ATOM 920 C C . SER A 1 113 ? -11.319 -7.922 6.633 1.00 94.75 113 SER A C 1
ATOM 922 O O . SER A 1 113 ? -10.961 -9.043 6.987 1.00 94.75 113 SER A O 1
ATOM 924 N N . ARG A 1 114 ? -10.862 -7.325 5.522 1.00 93.88 114 ARG A N 1
ATOM 925 C CA . ARG A 1 114 ? -9.945 -7.918 4.530 1.00 93.88 114 ARG A CA 1
ATOM 926 C C . ARG A 1 114 ? -8.461 -7.731 4.854 1.00 93.88 114 ARG A C 1
ATOM 928 O O . ARG A 1 114 ? -7.613 -8.182 4.090 1.00 93.88 114 ARG A O 1
ATOM 935 N N . TRP A 1 115 ? -8.145 -7.083 5.978 1.00 96.31 115 TRP A N 1
ATOM 936 C CA . TRP A 1 115 ? -6.761 -6.844 6.380 1.00 96.31 115 TRP A CA 1
ATOM 937 C C . TRP A 1 115 ? -5.973 -8.154 6.477 1.00 96.31 115 TRP A C 1
ATOM 939 O O . TRP A 1 115 ? -6.437 -9.112 7.101 1.00 96.31 115 TRP A O 1
ATOM 949 N N . ALA A 1 116 ? -4.761 -8.160 5.928 1.00 95.19 116 ALA A N 1
ATOM 950 C CA . ALA A 1 116 ? -3.899 -9.330 5.872 1.00 95.19 116 ALA A CA 1
ATOM 951 C C . ALA A 1 116 ? -3.662 -9.953 7.262 1.00 95.19 116 ALA A C 1
ATOM 953 O O . ALA A 1 116 ? -3.244 -9.285 8.213 1.00 95.19 116 ALA A O 1
ATOM 954 N N . THR A 1 117 ? -3.915 -11.258 7.382 1.00 95.44 117 THR A N 1
ATOM 955 C CA . THR A 1 117 ? -3.692 -12.025 8.620 1.00 95.44 117 THR A CA 1
ATOM 956 C C . THR A 1 117 ? -2.216 -12.343 8.850 1.00 95.44 117 THR A C 1
ATOM 958 O O . THR A 1 117 ? -1.784 -12.475 9.992 1.00 95.44 117 THR A O 1
ATOM 961 N N . GLU A 1 118 ? -1.438 -12.417 7.772 1.00 96.31 118 GLU A N 1
ATOM 962 C CA . GLU A 1 118 ? 0.014 -12.595 7.762 1.00 96.31 118 GLU A CA 1
ATOM 963 C C . GLU A 1 118 ? 0.647 -11.521 6.874 1.00 96.31 118 GLU A C 1
ATOM 965 O O . GLU A 1 118 ? 0.003 -11.028 5.949 1.00 96.31 118 GLU A O 1
ATOM 970 N N . THR A 1 119 ? 1.892 -11.125 7.154 1.00 95.44 119 THR A N 1
ATOM 971 C CA . THR A 1 119 ? 2.588 -10.143 6.310 1.00 95.44 119 THR A CA 1
ATOM 972 C C . THR A 1 119 ? 2.851 -10.762 4.932 1.00 95.44 119 THR A C 1
ATOM 974 O O . THR A 1 119 ? 3.533 -11.789 4.866 1.00 95.44 119 THR A O 1
ATOM 977 N N . PRO A 1 120 ? 2.339 -10.165 3.841 1.00 92.69 120 PRO A N 1
ATOM 978 C CA . PRO A 1 120 ? 2.585 -10.651 2.488 1.00 92.69 120 PRO A CA 1
ATOM 979 C C . PRO A 1 120 ? 4.085 -10.680 2.164 1.00 92.69 120 PRO A C 1
ATOM 981 O O . PRO A 1 120 ? 4.882 -9.985 2.784 1.00 92.69 120 PRO A O 1
ATOM 98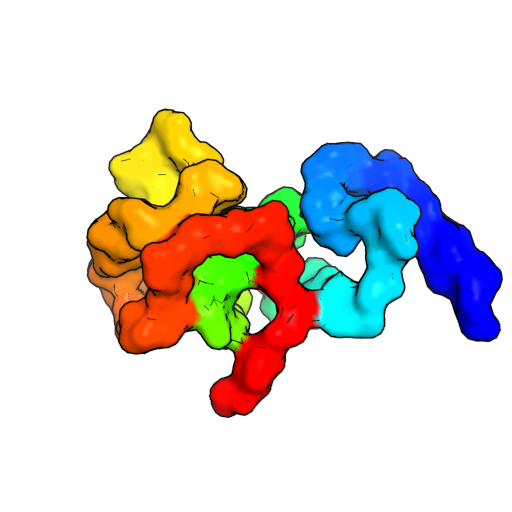4 N N . LYS A 1 121 ? 4.496 -11.499 1.193 1.00 90.38 121 LYS A N 1
ATOM 985 C CA . LYS A 1 121 ? 5.906 -11.554 0.753 1.00 90.38 121 LYS A CA 1
ATOM 986 C C . LYS A 1 121 ? 6.196 -10.651 -0.444 1.00 90.38 121 LYS A C 1
ATOM 988 O O . LYS A 1 121 ? 7.353 -10.354 -0.714 1.00 90.38 121 LYS A O 1
ATOM 993 N N . THR A 1 122 ? 5.155 -10.256 -1.169 1.00 88.31 122 THR A N 1
ATOM 994 C CA . THR A 1 122 ? 5.227 -9.495 -2.417 1.00 88.31 122 THR A CA 1
ATOM 995 C C . THR A 1 122 ? 4.034 -8.549 -2.512 1.00 88.31 122 THR A C 1
ATOM 997 O O . THR A 1 122 ? 2.985 -8.814 -1.921 1.00 88.31 122 THR A O 1
ATOM 1000 N N . ILE A 1 123 ? 4.186 -7.464 -3.273 1.00 88.81 123 ILE A N 1
ATOM 1001 C CA . ILE A 1 123 ? 3.097 -6.536 -3.600 1.00 88.81 123 ILE A CA 1
ATOM 1002 C C . ILE A 1 123 ? 2.090 -7.226 -4.532 1.00 88.81 123 ILE A C 1
ATOM 1004 O O . ILE A 1 123 ? 2.475 -7.945 -5.456 1.00 88.81 123 ILE A O 1
ATOM 1008 N N . CYS A 1 124 ? 0.802 -6.985 -4.301 1.00 85.88 124 CYS A N 1
ATOM 1009 C CA . CYS A 1 124 ? -0.278 -7.316 -5.220 1.00 85.88 124 CYS A CA 1
ATOM 1010 C C . CYS A 1 124 ? -0.668 -6.075 -6.039 1.00 85.88 124 CYS A C 1
ATOM 1012 O O . CYS A 1 124 ? -0.849 -4.996 -5.480 1.00 85.88 124 CYS A O 1
ATOM 1014 N N . HIS A 1 125 ? -0.838 -6.236 -7.354 1.00 83.44 125 HIS A N 1
ATOM 1015 C CA . HIS A 1 125 ? -1.286 -5.169 -8.267 1.00 83.44 125 HIS A CA 1
ATOM 1016 C C . HIS A 1 125 ? -2.672 -5.441 -8.871 1.00 83.44 125 HIS A C 1
ATOM 1018 O O . HIS A 1 125 ? -3.171 -4.651 -9.669 1.00 83.44 125 HIS A O 1
ATOM 1024 N N . SER A 1 126 ? -3.292 -6.566 -8.509 1.00 80.25 126 SER A N 1
ATOM 1025 C CA . SER A 1 126 ? -4.595 -6.990 -9.013 1.00 80.25 126 SER A CA 1
ATOM 1026 C C . SER A 1 126 ? -5.581 -7.067 -7.860 1.00 80.25 126 SER A C 1
ATOM 1028 O O . SER A 1 126 ? -5.539 -7.992 -7.050 1.00 80.25 126 SER A O 1
ATOM 1030 N N . PHE A 1 127 ? -6.500 -6.112 -7.814 1.00 75.12 127 PHE A N 1
ATOM 1031 C CA . PHE A 1 127 ? -7.573 -6.075 -6.832 1.00 75.12 127 PHE A CA 1
ATOM 1032 C C . PHE A 1 127 ? -8.913 -6.185 -7.551 1.00 75.12 127 PHE A C 1
ATOM 1034 O O . PHE A 1 127 ? -9.083 -5.670 -8.658 1.00 75.12 127 PHE A O 1
ATOM 1041 N N . GLU A 1 128 ? -9.872 -6.868 -6.931 1.00 57.47 128 GLU A N 1
ATOM 1042 C CA . GLU A 1 128 ? -11.256 -6.818 -7.398 1.00 57.47 128 GLU A CA 1
ATOM 1043 C C . GLU A 1 128 ? -11.721 -5.358 -7.369 1.00 57.47 128 GLU A C 1
ATOM 1045 O O . GLU A 1 128 ? -11.497 -4.649 -6.383 1.00 57.47 128 GLU A O 1
ATOM 1050 N N . LYS A 1 129 ? -12.340 -4.892 -8.459 1.00 51.28 129 LYS A N 1
ATOM 1051 C CA . LYS A 1 129 ? -13.002 -3.587 -8.453 1.00 51.28 129 LYS A CA 1
ATOM 1052 C C . LYS A 1 129 ? -14.185 -3.679 -7.491 1.00 51.28 129 LYS A C 1
ATOM 1054 O O . LYS A 1 129 ? -15.042 -4.539 -7.689 1.00 51.28 129 LYS A O 1
ATOM 1059 N N . ASN A 1 130 ? -14.194 -2.824 -6.470 1.00 47.25 130 ASN A N 1
ATOM 1060 C CA . ASN A 1 130 ? -15.395 -2.568 -5.673 1.00 47.25 130 ASN A CA 1
ATOM 1061 C C . ASN A 1 130 ? -16.4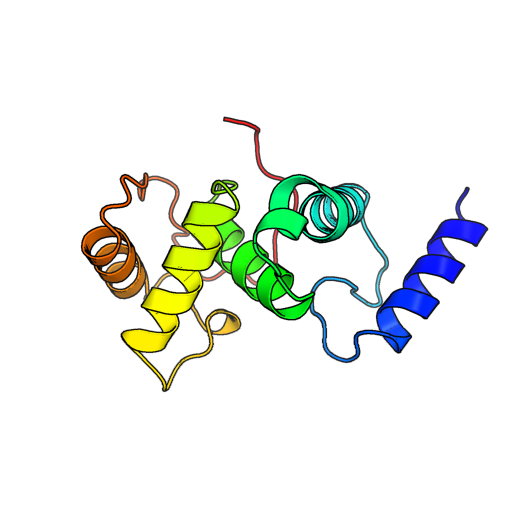77 -1.912 -6.537 1.00 47.25 130 ASN A C 1
ATOM 1063 O O . ASN A 1 130 ? -16.110 -1.090 -7.411 1.00 47.25 130 ASN A O 1
#

Foldseek 3Di:
DVPVQVVVLVVVCVVDPPQQLRDPVGHDPLSVVLVCCCCVNPVVVVVDDSNLSSLLLQVCQQLQARDDNVLSSQLLVLLCVLPVPDHSNNDWLVCLVSSVVSCVVVVHDGDSPNGDNGGDPGGDSDHDDD

Secondary structure (DSSP, 8-state):
-HHHHHHHHHHHHHHSTT-TTS-TT---HHHHHHHHHHHHSTTGGGT--HHHHHHHHHHHHHHTSPPPHHHHHHHHHHHHHH-TTS-GGG--GGGHHHHHHHHHHTT-----TT--SS--SS--------

Sequence (130 aa):
MKRELKKQLKELQAAYPNSYMFPDEGLDEACIHYFYDGLLGSGKEYGMSVYDLNEIAWLNTLMGYQLPWKDALLLNRECWELNHEISVLELGAKHKKLVMTAAKNQKLQLDFSRWATETPKTICHSFEKN

Radius of gyration: 14.8 Å; chains: 1; bounding box: 32×28×43 Å